Protein AF-A0A8T4JET4-F1 (afdb_monomer)

Foldseek 3Di:
DDWQKFKPLVDDLVLVLVLCVCLVPDPQFPAKDKFKWKQDPVRDTDTDPPDDSVNVSVQDDSPKIWIFTACPPNNFKTWIWIWRDDPPMIMIIIIMGTPDPSNVCVSQVSCCVRVVDGSVVGDRDD

Mean predicted aligned error: 6.51 Å

Structure (mmCIF, N/CA/C/O backbone):
data_AF-A0A8T4JET4-F1
#
_entry.id   AF-A0A8T4JET4-F1
#
loop_
_atom_site.group_PDB
_atom_site.id
_atom_site.type_symbol
_atom_site.label_atom_id
_atom_site.label_alt_id
_atom_site.label_comp_id
_atom_site.label_asym_id
_atom_site.label_entity_id
_atom_site.label_seq_id
_atom_site.pdbx_PDB_ins_code
_atom_site.Cartn_x
_atom_site.Cartn_y
_atom_site.Cartn_z
_atom_site.occupancy
_atom_site.B_iso_or_equiv
_atom_site.auth_seq_id
_atom_site.auth_comp_id
_atom_site.auth_asym_id
_atom_site.auth_atom_id
_atom_site.pdbx_PDB_model_num
ATOM 1 N N . MET A 1 1 ? 4.238 12.807 19.951 1.00 46.88 1 MET A N 1
ATOM 2 C CA . MET A 1 1 ? 3.515 11.897 19.035 1.00 46.88 1 MET A CA 1
ATOM 3 C C . MET A 1 1 ? 4.380 10.674 18.796 1.00 46.88 1 MET A C 1
ATOM 5 O O . MET A 1 1 ? 5.557 10.841 18.494 1.00 46.88 1 MET A O 1
ATOM 9 N N . LYS A 1 2 ? 3.849 9.471 19.050 1.00 47.16 2 LYS A N 1
ATOM 10 C CA . LYS A 1 2 ? 4.593 8.213 18.886 1.00 47.16 2 LYS A CA 1
ATOM 11 C C . LYS A 1 2 ? 4.873 7.989 17.395 1.00 47.16 2 LYS A C 1
ATOM 13 O O . LYS A 1 2 ? 3.986 8.166 16.569 1.00 47.16 2 LYS A O 1
ATOM 18 N N . ARG A 1 3 ? 6.130 7.682 17.069 1.00 52.53 3 ARG A N 1
ATOM 19 C CA . ARG A 1 3 ? 6.596 7.385 15.711 1.00 52.53 3 ARG A CA 1
ATOM 20 C C . ARG A 1 3 ? 6.149 5.967 15.358 1.00 52.53 3 ARG A C 1
ATOM 22 O O . ARG A 1 3 ? 6.860 5.031 15.691 1.00 52.53 3 ARG A O 1
ATOM 29 N N . ASN A 1 4 ? 5.002 5.790 14.714 1.00 61.09 4 ASN A N 1
ATOM 30 C CA . ASN A 1 4 ? 4.521 4.446 14.390 1.00 61.09 4 ASN A CA 1
ATOM 31 C C . ASN A 1 4 ? 4.912 4.111 12.946 1.00 61.09 4 ASN A C 1
ATOM 33 O O . ASN A 1 4 ? 4.195 4.431 11.997 1.00 61.09 4 ASN A O 1
ATOM 37 N N . GLN A 1 5 ? 6.100 3.527 12.781 1.00 65.69 5 GLN A N 1
ATOM 38 C CA . GLN A 1 5 ? 6.450 2.790 11.569 1.00 65.69 5 GLN A CA 1
ATOM 39 C C . GLN A 1 5 ? 6.156 1.315 11.808 1.00 65.69 5 GLN A C 1
ATOM 41 O O . GLN A 1 5 ? 6.679 0.710 12.741 1.00 65.69 5 GLN A O 1
ATOM 46 N N . ILE A 1 6 ? 5.327 0.748 10.946 1.00 69.06 6 ILE A N 1
ATOM 47 C CA . ILE A 1 6 ? 4.869 -0.629 11.012 1.00 69.06 6 ILE A CA 1
ATOM 48 C C . ILE A 1 6 ? 5.465 -1.347 9.812 1.00 69.06 6 ILE A C 1
ATOM 50 O O . ILE A 1 6 ? 5.103 -1.082 8.662 1.00 69.06 6 ILE A O 1
ATOM 54 N N . ARG A 1 7 ? 6.412 -2.246 10.083 1.00 69.62 7 ARG A N 1
ATOM 55 C CA . ARG A 1 7 ? 7.026 -3.098 9.062 1.00 69.62 7 ARG A CA 1
ATOM 56 C C . ARG A 1 7 ? 6.127 -4.316 8.853 1.00 69.62 7 ARG A C 1
ATOM 58 O O . ARG A 1 7 ? 6.059 -5.183 9.713 1.00 69.62 7 ARG A O 1
ATOM 65 N N . LEU A 1 8 ? 5.454 -4.408 7.707 1.00 67.56 8 LEU A N 1
ATOM 66 C CA . LEU A 1 8 ? 4.504 -5.501 7.417 1.00 67.56 8 LEU A CA 1
ATOM 67 C C . LEU A 1 8 ? 5.143 -6.710 6.721 1.00 67.56 8 LEU A C 1
ATOM 69 O O . LEU A 1 8 ? 4.477 -7.711 6.453 1.00 67.56 8 LEU A O 1
ATOM 73 N N . LYS A 1 9 ? 6.454 -6.645 6.468 1.00 62.97 9 LYS A N 1
ATOM 74 C CA . LYS A 1 9 ? 7.234 -7.701 5.805 1.00 62.97 9 LYS A CA 1
ATOM 75 C C . LYS A 1 9 ? 7.224 -9.060 6.525 1.00 62.97 9 LYS A C 1
ATOM 77 O O . LYS A 1 9 ? 7.546 -10.063 5.908 1.00 62.97 9 LYS A O 1
ATOM 82 N N . GLU A 1 10 ? 6.862 -9.108 7.808 1.00 68.25 10 GLU A N 1
ATOM 83 C CA . GLU A 1 10 ? 6.829 -10.354 8.598 1.00 68.25 10 GLU A CA 1
ATOM 84 C C . GLU A 1 10 ? 5.573 -11.204 8.350 1.00 68.25 10 GLU A C 1
ATOM 86 O O . GLU A 1 10 ? 5.475 -12.339 8.814 1.00 68.25 10 GLU A O 1
ATOM 91 N N . LYS A 1 11 ? 4.592 -10.669 7.621 1.00 78.31 11 LYS A N 1
ATOM 92 C CA . LYS A 1 11 ? 3.312 -11.334 7.363 1.00 78.31 11 LYS A CA 1
ATOM 93 C C . LYS A 1 11 ? 3.334 -12.069 6.012 1.00 78.31 11 LYS A C 1
ATOM 95 O O . LYS A 1 11 ? 4.118 -11.705 5.132 1.00 78.31 11 LYS A O 1
ATOM 100 N N . PRO A 1 12 ? 2.472 -13.084 5.798 1.00 86.06 12 PRO A N 1
ATOM 101 C CA . PRO A 1 12 ? 2.402 -13.787 4.518 1.00 86.06 12 PRO A CA 1
ATOM 102 C C . PRO A 1 12 ? 2.167 -12.830 3.341 1.00 86.06 12 PRO A C 1
ATOM 104 O O . PRO A 1 12 ? 1.337 -11.924 3.426 1.00 86.06 12 PRO A O 1
ATOM 107 N N . LEU A 1 13 ? 2.861 -13.060 2.221 1.00 84.44 13 LEU A N 1
ATOM 108 C CA . LEU A 1 13 ? 2.787 -12.227 1.011 1.00 84.44 13 LEU A CA 1
ATOM 109 C C . LEU A 1 13 ? 1.345 -11.972 0.550 1.00 84.44 13 LEU A C 1
ATOM 111 O O . LEU A 1 13 ? 0.990 -10.852 0.196 1.00 84.44 13 LEU A O 1
ATOM 115 N N . GLU A 1 14 ? 0.503 -12.999 0.600 1.00 89.12 14 GLU A N 1
ATOM 116 C CA . GLU A 1 14 ? -0.887 -12.903 0.161 1.00 89.12 14 GLU A CA 1
ATOM 117 C C . GLU A 1 14 ? -1.729 -11.989 1.065 1.00 89.12 14 GLU A C 1
ATOM 119 O O . GLU A 1 14 ? -2.561 -11.226 0.579 1.00 89.12 14 GLU A O 1
ATOM 124 N N . VAL A 1 15 ? -1.476 -11.987 2.379 1.00 89.00 15 VAL A N 1
ATOM 125 C CA . VAL A 1 15 ? -2.129 -11.052 3.314 1.00 89.00 15 VAL A CA 1
ATOM 126 C C . VAL A 1 15 ? -1.733 -9.617 2.972 1.00 89.00 15 VAL A C 1
ATOM 128 O O . VAL A 1 15 ? -2.584 -8.735 2.881 1.00 89.00 15 VAL A O 1
ATOM 131 N N . ASN A 1 16 ? -0.448 -9.404 2.702 1.00 85.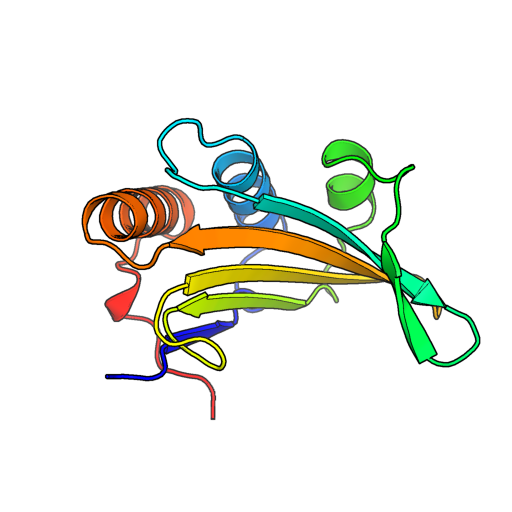25 16 ASN A N 1
ATOM 132 C CA . ASN A 1 16 ? 0.111 -8.108 2.342 1.00 85.25 16 ASN A CA 1
ATOM 133 C C . ASN A 1 16 ? -0.425 -7.569 1.007 1.00 85.25 16 ASN A C 1
ATOM 135 O O . ASN A 1 16 ? -0.801 -6.400 0.928 1.00 85.25 16 ASN A O 1
ATOM 139 N N . ARG A 1 17 ? -0.539 -8.419 -0.020 1.00 88.31 17 ARG A N 1
ATOM 140 C CA . ARG A 1 17 ? -1.166 -8.067 -1.305 1.00 88.31 17 ARG A CA 1
ATOM 141 C C . ARG A 1 17 ? -2.630 -7.676 -1.133 1.00 88.31 17 ARG A C 1
ATOM 143 O O . ARG A 1 17 ? -3.061 -6.656 -1.666 1.00 88.31 17 ARG A O 1
ATOM 150 N N . ASN A 1 18 ? -3.386 -8.461 -0.368 1.00 91.44 18 ASN A N 1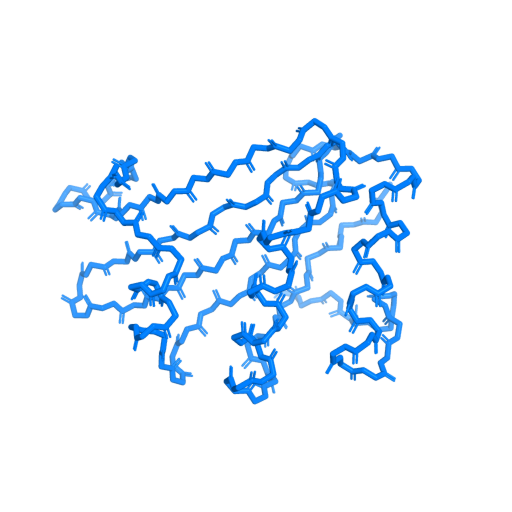
ATOM 151 C CA . ASN A 1 18 ? -4.806 -8.206 -0.141 1.00 91.44 18 ASN A CA 1
ATOM 152 C C . ASN A 1 18 ? -5.044 -6.923 0.662 1.00 91.44 18 ASN A C 1
ATOM 154 O O . ASN A 1 18 ? -5.910 -6.124 0.294 1.00 91.44 18 ASN A O 1
ATOM 158 N N . PHE A 1 19 ? -4.235 -6.682 1.697 1.00 89.38 19 PHE A N 1
ATOM 159 C CA . PHE A 1 19 ? -4.248 -5.419 2.423 1.00 89.38 19 PHE A CA 1
ATOM 160 C C . PHE A 1 19 ? -3.932 -4.244 1.491 1.00 89.38 19 PHE A C 1
ATOM 162 O O . PHE A 1 19 ? -4.702 -3.289 1.443 1.00 89.38 19 PHE A O 1
ATOM 169 N N . LEU A 1 20 ? -2.849 -4.324 0.707 1.00 88.31 20 LEU A N 1
ATOM 170 C CA . LEU A 1 20 ? -2.446 -3.254 -0.207 1.00 88.31 20 LEU A CA 1
ATOM 171 C C . LEU A 1 20 ? -3.531 -2.954 -1.242 1.00 88.31 20 LEU A C 1
ATOM 173 O O . LEU A 1 20 ? -3.873 -1.794 -1.464 1.00 88.31 20 LEU A O 1
ATOM 177 N N . LYS A 1 21 ? -4.125 -3.994 -1.830 1.00 92.06 21 LYS A N 1
ATOM 178 C CA . LYS A 1 21 ? -5.226 -3.850 -2.783 1.00 92.06 21 LYS A CA 1
ATOM 179 C C . LYS A 1 21 ? -6.427 -3.137 -2.166 1.00 92.06 21 LYS A C 1
ATOM 181 O O . LYS A 1 21 ? -7.026 -2.281 -2.816 1.00 92.06 21 LYS A O 1
ATOM 186 N N . ALA A 1 22 ? -6.780 -3.473 -0.927 1.00 91.75 22 ALA A N 1
ATOM 187 C CA . ALA A 1 22 ? -7.886 -2.835 -0.222 1.00 91.75 22 ALA A CA 1
ATOM 188 C C . ALA A 1 22 ? -7.559 -1.395 0.193 1.00 91.75 22 ALA A C 1
ATOM 190 O O . ALA A 1 22 ? -8.404 -0.516 0.046 1.00 91.75 22 ALA A O 1
ATOM 191 N N . PHE A 1 23 ? -6.338 -1.148 0.671 1.00 89.69 23 PHE A N 1
ATOM 192 C CA . PHE A 1 23 ? -5.887 0.173 1.092 1.00 89.69 23 PHE A CA 1
ATOM 193 C C . PHE A 1 23 ? -5.807 1.144 -0.087 1.00 89.69 23 PHE A C 1
ATOM 195 O O . PHE A 1 23 ? -6.386 2.228 -0.040 1.00 89.69 23 PHE A O 1
ATOM 202 N N . TYR A 1 24 ? -5.181 0.718 -1.187 1.00 90.88 24 TYR A N 1
ATOM 203 C CA . TYR A 1 24 ? -5.076 1.516 -2.403 1.00 90.88 24 TYR A CA 1
ATOM 204 C C . TYR A 1 24 ? -6.458 1.863 -2.964 1.00 90.88 24 TYR A C 1
ATOM 206 O O . TYR A 1 24 ? -6.721 3.022 -3.251 1.00 90.88 24 TYR A O 1
ATOM 214 N N . ASN A 1 25 ? -7.393 0.916 -3.042 1.00 92.62 25 ASN A N 1
ATOM 215 C CA . ASN A 1 25 ? -8.727 1.178 -3.599 1.00 92.62 25 ASN A CA 1
ATOM 216 C C . ASN A 1 25 ? -9.735 1.763 -2.590 1.00 92.62 25 ASN A C 1
ATOM 218 O O . ASN A 1 25 ? -10.920 1.871 -2.904 1.00 92.62 25 ASN A O 1
ATOM 222 N N . CYS A 1 26 ?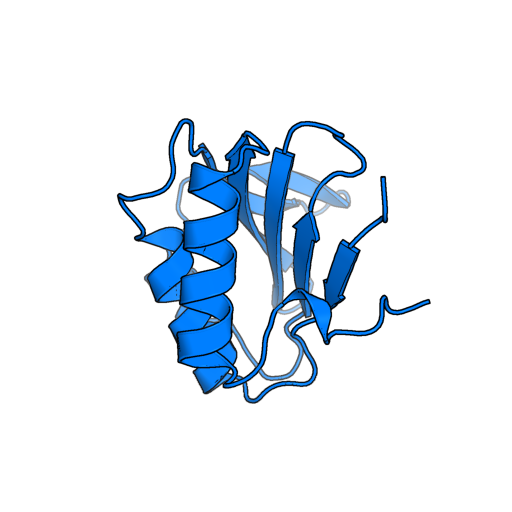 -9.310 2.129 -1.377 1.00 91.56 26 CYS A N 1
ATOM 223 C CA . CYS A 1 26 ? -10.228 2.612 -0.351 1.00 91.56 26 CYS A CA 1
ATOM 224 C C . CYS A 1 26 ? -10.776 4.009 -0.691 1.00 91.56 26 CYS A C 1
ATOM 226 O O . CYS A 1 26 ? -10.025 4.985 -0.759 1.00 91.56 26 CYS A O 1
ATOM 228 N N . SER A 1 27 ? -12.098 4.115 -0.858 1.00 89.25 27 SER A N 1
ATOM 229 C CA . SER A 1 27 ? -12.802 5.388 -1.075 1.00 89.25 27 SER A CA 1
ATOM 230 C C . SER A 1 27 ? -13.075 6.167 0.215 1.00 89.25 27 SER A C 1
ATOM 232 O O . SER A 1 27 ? -13.496 7.314 0.144 1.00 89.25 27 SER A O 1
ATOM 234 N N . GLY A 1 28 ? -12.869 5.550 1.383 1.00 88.94 28 GLY A N 1
ATOM 235 C CA . GLY A 1 28 ? -13.067 6.185 2.690 1.00 88.94 28 GLY A CA 1
ATOM 236 C C . GLY A 1 28 ? -11.907 7.077 3.138 1.00 88.94 28 GLY A C 1
ATOM 237 O O . GLY A 1 28 ? -12.023 7.722 4.171 1.00 88.94 28 GLY A O 1
ATOM 238 N N . LEU A 1 29 ? -10.795 7.102 2.393 1.00 89.25 29 LEU A N 1
ATOM 239 C CA . LEU A 1 29 ? -9.649 7.961 2.690 1.00 89.25 29 LEU A CA 1
ATOM 240 C C . LEU A 1 29 ? -9.847 9.351 2.078 1.00 89.25 29 LEU A C 1
ATOM 242 O O . LEU A 1 29 ? -9.952 9.495 0.858 1.00 89.25 29 LEU A O 1
ATOM 246 N N . GLU A 1 30 ? -9.838 10.376 2.919 1.00 85.62 30 GLU A N 1
ATOM 247 C CA . GLU A 1 30 ? -9.936 11.777 2.515 1.00 85.62 30 GLU A CA 1
ATOM 248 C C . GLU A 1 30 ? -8.563 12.364 2.170 1.00 85.62 30 GLU A C 1
ATOM 250 O O . GLU A 1 30 ? -7.561 12.068 2.830 1.00 85.62 30 GLU A O 1
ATOM 255 N N . GLY A 1 31 ? -8.514 13.234 1.153 1.00 84.19 31 GLY A N 1
ATOM 256 C CA . GLY A 1 31 ? -7.281 13.926 0.752 1.00 84.19 31 GLY A CA 1
ATOM 257 C C . GLY A 1 31 ? -6.182 12.979 0.264 1.00 84.19 31 GLY A C 1
ATOM 258 O O . GLY A 1 31 ? -4.998 13.263 0.428 1.00 84.19 31 GLY A O 1
ATOM 259 N N . VAL A 1 32 ? -6.577 11.825 -0.275 1.00 90.00 32 VAL A N 1
ATOM 260 C CA . VAL A 1 32 ? -5.656 10.748 -0.621 1.00 90.00 32 VAL A CA 1
ATOM 261 C C . VAL A 1 32 ? -4.905 11.027 -1.926 1.00 90.00 32 VAL A C 1
ATOM 263 O O . VAL A 1 32 ? -5.504 11.274 -2.973 1.00 90.00 32 VAL A O 1
ATOM 266 N N . SER A 1 33 ? -3.583 10.926 -1.867 1.00 90.75 33 SER A N 1
ATOM 267 C CA . SER A 1 33 ? -2.683 10.884 -3.013 1.00 90.75 33 SER A CA 1
ATOM 268 C C . SER A 1 33 ? -2.194 9.456 -3.228 1.00 90.75 33 SER A C 1
ATOM 270 O O . SER A 1 33 ? -1.942 8.720 -2.270 1.00 90.75 33 SER A O 1
ATOM 272 N N . ARG A 1 34 ? -2.076 9.055 -4.493 1.00 91.25 34 ARG A N 1
ATOM 273 C CA . ARG A 1 34 ? -1.594 7.734 -4.894 1.00 91.25 34 ARG A CA 1
ATOM 274 C C . ARG A 1 34 ? -0.588 7.892 -6.010 1.00 91.25 34 ARG A C 1
ATOM 276 O O . ARG A 1 34 ? -0.885 8.550 -7.004 1.00 91.25 34 ARG A O 1
ATOM 283 N N . SER A 1 35 ? 0.565 7.263 -5.867 1.00 91.62 35 SER A N 1
ATOM 284 C CA . SER A 1 35 ? 1.591 7.280 -6.902 1.00 91.62 35 SER A CA 1
ATOM 285 C C . SER A 1 35 ? 2.387 5.987 -6.906 1.00 91.62 35 SER A C 1
ATOM 287 O O . SER A 1 35 ? 2.376 5.213 -5.945 1.00 91.62 35 SER A O 1
ATOM 289 N N . PHE A 1 36 ? 3.077 5.772 -8.016 1.00 91.56 36 PHE A N 1
ATOM 290 C CA . PHE A 1 36 ? 4.117 4.772 -8.138 1.00 91.56 36 PHE A CA 1
ATOM 291 C C . PHE A 1 36 ? 5.413 5.493 -8.457 1.00 91.56 36 PHE A C 1
ATOM 293 O O . PHE A 1 36 ? 5.405 6.402 -9.284 1.00 91.56 36 PHE A O 1
ATOM 300 N N . ASP A 1 37 ? 6.504 5.075 -7.832 1.00 90.50 37 ASP A N 1
ATOM 301 C CA . ASP A 1 37 ? 7.839 5.549 -8.180 1.00 90.50 37 ASP A CA 1
ATOM 302 C C . ASP A 1 37 ? 8.721 4.356 -8.539 1.00 90.50 37 ASP A C 1
ATOM 304 O O . ASP A 1 37 ? 8.505 3.240 -8.067 1.00 90.50 37 ASP A O 1
ATOM 308 N N . LYS A 1 38 ? 9.762 4.602 -9.322 1.00 89.62 38 LYS A N 1
ATOM 309 C CA . LYS A 1 38 ? 10.853 3.665 -9.575 1.00 89.62 38 LYS A CA 1
ATOM 310 C C . LYS A 1 38 ? 12.187 4.314 -9.247 1.00 89.62 38 LYS A C 1
ATOM 312 O O . LYS A 1 38 ? 12.320 5.540 -9.286 1.00 89.62 38 LYS A O 1
ATOM 317 N N . LEU A 1 39 ? 13.176 3.497 -8.917 1.00 86.38 39 LEU A N 1
ATOM 318 C CA . LEU A 1 39 ? 14.557 3.947 -8.846 1.00 86.38 39 LEU A CA 1
ATOM 319 C C . LEU A 1 39 ? 15.119 4.049 -10.268 1.00 86.38 39 LEU A C 1
ATOM 321 O O . LEU A 1 39 ? 15.044 3.090 -11.029 1.00 86.38 39 LEU A O 1
ATOM 325 N N . SER A 1 40 ? 15.650 5.208 -10.643 1.00 79.69 40 SER A N 1
ATOM 326 C CA . SER A 1 40 ? 16.398 5.361 -11.887 1.00 79.69 40 SER A CA 1
ATOM 327 C C . SER A 1 40 ? 17.802 4.781 -11.756 1.00 79.69 40 SER A C 1
ATOM 329 O O . SER A 1 40 ? 18.311 4.606 -10.646 1.00 79.69 40 SER A O 1
ATOM 331 N N . ASP A 1 41 ? 18.475 4.576 -12.889 1.00 77.38 41 ASP A N 1
ATOM 332 C CA . ASP A 1 41 ? 19.859 4.076 -12.959 1.00 77.38 41 ASP A CA 1
ATOM 333 C C . ASP A 1 41 ? 20.861 4.928 -12.147 1.00 77.38 41 ASP A C 1
ATOM 335 O O . ASP A 1 41 ? 21.962 4.489 -11.824 1.00 77.38 41 ASP A O 1
ATOM 339 N N . GLN A 1 42 ? 20.485 6.165 -11.802 1.00 79.00 42 GLN A N 1
ATOM 340 C CA . GLN A 1 42 ? 21.271 7.100 -10.990 1.00 79.00 42 GLN A CA 1
ATOM 341 C C . GLN A 1 42 ? 20.929 7.044 -9.489 1.00 79.00 42 GLN A C 1
ATOM 343 O O . GLN A 1 42 ? 21.382 7.896 -8.721 1.00 79.00 42 GLN A O 1
ATOM 348 N N . GLY A 1 43 ? 20.096 6.092 -9.062 1.00 77.00 43 GLY A N 1
ATOM 349 C CA . GLY A 1 43 ? 19.658 5.943 -7.675 1.00 77.00 43 GLY A CA 1
ATOM 350 C C . GLY A 1 43 ? 18.642 6.996 -7.220 1.00 77.00 43 GLY A C 1
ATOM 351 O O . GLY A 1 43 ? 18.498 7.228 -6.018 1.00 77.00 43 GLY A O 1
ATOM 352 N N . ARG A 1 44 ? 17.955 7.677 -8.148 1.00 83.00 44 ARG A N 1
ATOM 353 C CA . ARG A 1 44 ? 16.936 8.691 -7.822 1.00 83.00 44 ARG A CA 1
ATOM 354 C C . ARG A 1 44 ? 15.540 8.104 -7.957 1.00 83.00 44 ARG A C 1
ATOM 356 O O . ARG A 1 44 ? 15.302 7.293 -8.839 1.00 83.00 44 ARG A O 1
ATOM 363 N N . ARG A 1 45 ? 14.611 8.518 -7.093 1.00 84.62 45 ARG A N 1
ATOM 364 C CA . ARG A 1 45 ? 13.196 8.161 -7.250 1.00 84.62 45 ARG A CA 1
ATOM 365 C C . ARG A 1 45 ? 12.546 9.049 -8.299 1.00 84.62 45 ARG A C 1
ATOM 367 O O . ARG A 1 45 ? 12.666 10.270 -8.227 1.00 84.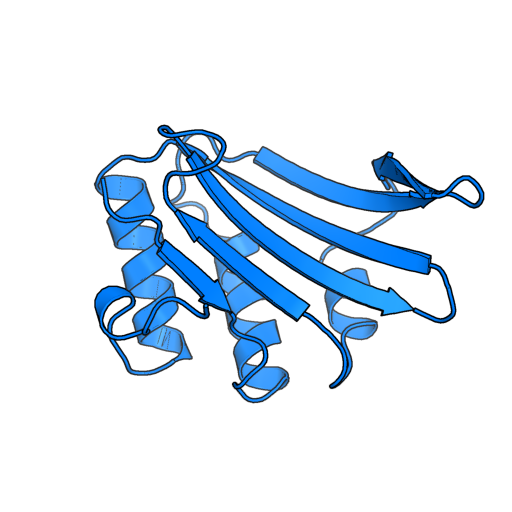62 45 ARG A O 1
ATOM 374 N N . GLU A 1 46 ? 11.851 8.420 -9.232 1.00 89.88 46 GLU A N 1
ATOM 375 C CA . GLU A 1 46 ? 11.109 9.069 -10.306 1.00 89.88 46 GLU A CA 1
ATOM 376 C C . GLU A 1 46 ? 9.726 8.438 -10.404 1.00 89.88 46 GLU A C 1
ATOM 378 O O . GLU A 1 46 ? 9.592 7.221 -10.287 1.00 89.88 46 GLU A O 1
ATOM 383 N N . THR A 1 47 ? 8.697 9.252 -10.622 1.00 89.75 47 THR A N 1
ATOM 384 C CA . THR A 1 47 ? 7.327 8.753 -10.751 1.00 89.75 47 THR A CA 1
ATOM 385 C C . THR A 1 47 ? 7.190 7.860 -11.982 1.00 89.75 47 THR A C 1
ATOM 387 O O . THR A 1 47 ? 7.577 8.237 -13.089 1.00 89.75 47 THR A O 1
ATOM 390 N N . ASP A 1 48 ? 6.615 6.677 -11.788 1.00 89.31 48 ASP A N 1
ATOM 391 C CA . ASP A 1 48 ? 6.340 5.698 -12.832 1.00 89.31 48 ASP A CA 1
ATOM 392 C C . ASP A 1 48 ? 4.868 5.778 -13.259 1.00 89.31 48 ASP A C 1
ATOM 394 O O . ASP A 1 48 ? 3.984 5.174 -12.651 1.00 89.31 48 ASP A O 1
ATOM 398 N N . GLY A 1 49 ? 4.601 6.561 -14.308 1.00 87.69 49 GLY A N 1
ATOM 399 C CA . GLY A 1 49 ? 3.249 6.769 -14.836 1.00 87.69 49 GLY A CA 1
ATOM 400 C C . GLY A 1 49 ? 2.633 5.544 -15.524 1.00 87.69 49 GLY A C 1
ATOM 401 O O . GLY A 1 49 ? 1.414 5.499 -15.678 1.00 87.69 49 GLY A O 1
ATOM 402 N N . ASP A 1 50 ? 3.444 4.551 -15.904 1.00 89.31 50 ASP A N 1
ATOM 403 C CA . ASP A 1 50 ? 2.982 3.334 -16.589 1.00 89.31 50 ASP A CA 1
ATOM 404 C C . ASP A 1 50 ? 2.661 2.191 -15.610 1.00 89.31 50 ASP A C 1
ATOM 406 O O . ASP A 1 50 ? 2.165 1.122 -16.004 1.00 89.31 50 ASP A O 1
ATOM 410 N N . MET A 1 51 ? 2.983 2.382 -14.330 1.00 92.00 51 MET A N 1
ATOM 411 C CA . MET A 1 51 ? 2.738 1.397 -13.291 1.00 92.00 51 MET A CA 1
ATOM 412 C C . MET A 1 51 ? 1.274 1.419 -12.852 1.00 92.00 51 MET A C 1
ATOM 414 O O . MET A 1 51 ? 0.669 2.467 -12.629 1.00 92.00 51 MET A O 1
ATOM 418 N N . THR A 1 52 ? 0.707 0.227 -12.689 1.00 92.44 52 THR A N 1
ATOM 419 C CA . THR A 1 52 ? -0.638 0.034 -12.147 1.00 92.44 52 THR A CA 1
ATOM 420 C C . THR A 1 52 ? -0.570 -0.820 -10.893 1.00 92.44 52 THR A C 1
ATOM 422 O O . THR A 1 52 ? 0.400 -1.547 -10.670 1.00 92.44 52 THR A O 1
ATOM 425 N N . LEU A 1 53 ? -1.630 -0.777 -10.083 1.00 92.06 53 LEU A N 1
ATOM 426 C CA . LEU A 1 53 ? -1.729 -1.620 -8.896 1.00 92.06 53 LEU A CA 1
ATOM 427 C C . LEU A 1 53 ? -1.603 -3.108 -9.250 1.00 92.06 53 LEU A C 1
ATOM 429 O O . LEU A 1 53 ? -0.864 -3.817 -8.579 1.00 92.06 53 LEU A O 1
ATOM 433 N N . ASP A 1 54 ? -2.277 -3.575 -10.302 1.00 92.75 54 ASP A N 1
ATOM 434 C CA . ASP A 1 54 ? -2.236 -4.991 -10.686 1.00 92.75 54 ASP A CA 1
ATOM 435 C C . ASP A 1 54 ? -0.817 -5.424 -11.082 1.00 92.75 54 ASP A C 1
ATOM 437 O O . ASP A 1 54 ? -0.312 -6.412 -10.549 1.00 92.75 54 ASP A O 1
ATOM 441 N N . ARG A 1 55 ? -0.121 -4.625 -11.907 1.00 91.50 55 ARG A N 1
ATOM 442 C CA . ARG A 1 55 ? 1.287 -4.877 -12.267 1.00 91.50 55 ARG A CA 1
ATOM 443 C C . ARG A 1 55 ? 2.189 -4.874 -11.036 1.00 91.50 55 ARG A C 1
ATOM 445 O O . ARG A 1 55 ? 3.061 -5.730 -10.917 1.00 91.50 55 ARG A O 1
ATOM 452 N N . PHE A 1 56 ? 1.968 -3.941 -10.110 1.00 89.81 56 PHE A N 1
ATOM 453 C CA . PHE A 1 56 ? 2.722 -3.874 -8.862 1.00 89.81 56 PHE A CA 1
ATOM 454 C C . PHE A 1 56 ? 2.512 -5.135 -8.007 1.00 89.81 56 PHE A C 1
ATOM 456 O O . PHE A 1 56 ? 3.472 -5.708 -7.501 1.00 89.81 56 PHE A O 1
ATOM 463 N N . LEU A 1 57 ? 1.270 -5.608 -7.865 1.00 89.25 57 LEU A N 1
ATOM 464 C CA . LEU A 1 57 ? 0.947 -6.807 -7.082 1.00 89.25 57 LEU A CA 1
ATOM 465 C C . LEU A 1 57 ? 1.549 -8.087 -7.690 1.00 89.25 57 LEU A C 1
ATOM 467 O O . LEU A 1 57 ? 1.974 -8.968 -6.936 1.00 89.25 57 LEU A O 1
ATOM 471 N N . GLU A 1 58 ? 1.613 -8.182 -9.023 1.00 88.88 58 GLU A N 1
ATOM 472 C CA . GLU A 1 58 ? 2.232 -9.301 -9.751 1.00 88.88 58 GLU A CA 1
ATOM 473 C C . GLU A 1 58 ? 3.735 -9.420 -9.476 1.00 88.88 58 GLU A C 1
ATOM 475 O O . GLU A 1 58 ? 4.242 -10.530 -9.299 1.00 88.88 58 GLU A O 1
ATOM 480 N N . ILE A 1 59 ? 4.442 -8.289 -9.391 1.00 86.69 59 ILE A N 1
ATOM 481 C CA . ILE A 1 59 ? 5.891 -8.260 -9.143 1.00 86.69 59 ILE A CA 1
ATOM 482 C C . ILE A 1 59 ? 6.265 -8.353 -7.660 1.00 86.69 59 ILE A C 1
ATOM 484 O O . ILE A 1 59 ? 7.451 -8.418 -7.342 1.00 86.69 59 ILE A O 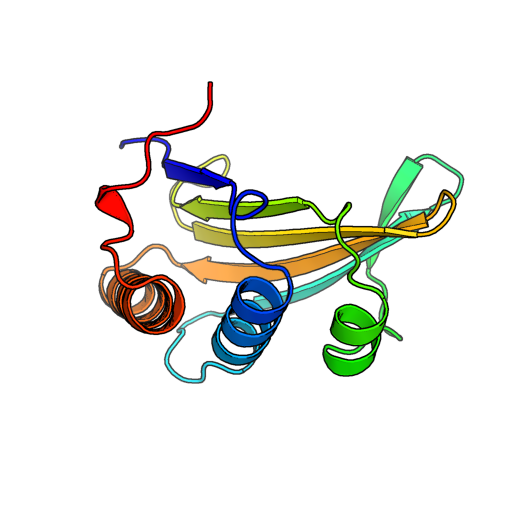1
ATOM 488 N N . MET A 1 60 ? 5.302 -8.324 -6.732 1.00 85.00 60 MET A N 1
ATOM 489 C CA . MET A 1 60 ? 5.598 -8.530 -5.312 1.00 85.00 60 MET A CA 1
ATOM 490 C C . MET A 1 60 ? 6.010 -9.984 -5.072 1.00 85.00 60 MET A C 1
ATOM 492 O O . MET A 1 60 ? 5.237 -10.898 -5.356 1.00 85.00 60 MET A O 1
ATOM 496 N N . ASP A 1 61 ? 7.176 -10.207 -4.476 1.00 81.19 61 ASP A N 1
ATOM 497 C CA . ASP A 1 61 ? 7.652 -11.522 -4.041 1.00 81.19 61 ASP A CA 1
ATOM 498 C C . ASP A 1 61 ? 7.983 -11.519 -2.542 1.00 81.19 61 ASP A C 1
ATOM 500 O O . ASP A 1 61 ? 7.822 -10.514 -1.872 1.00 81.19 61 ASP A O 1
ATOM 504 N N . HIS A 1 62 ? 8.478 -12.620 -1.981 1.00 75.56 62 HIS A N 1
ATOM 505 C CA . HIS A 1 62 ? 8.821 -12.718 -0.554 1.00 75.56 62 HIS A CA 1
ATOM 506 C C . HIS A 1 62 ? 9.914 -11.741 -0.063 1.00 75.56 62 HIS A C 1
ATOM 508 O O . HIS A 1 62 ? 10.151 -11.673 1.142 1.00 75.56 62 HIS A O 1
ATOM 514 N N . LYS A 1 63 ? 10.597 -11.015 -0.956 1.00 73.06 63 LYS A N 1
ATOM 515 C CA . LYS A 1 63 ? 11.634 -10.030 -0.617 1.00 73.06 63 LYS A CA 1
ATOM 516 C C . LYS A 1 63 ? 11.090 -8.607 -0.517 1.00 73.06 63 LYS A C 1
ATOM 518 O O . LYS A 1 63 ? 11.853 -7.702 -0.178 1.00 73.06 63 LYS A O 1
ATOM 523 N N . PHE A 1 64 ? 9.806 -8.396 -0.804 1.00 75.56 64 PHE A N 1
ATOM 524 C CA . PHE A 1 64 ? 9.195 -7.076 -0.713 1.00 75.56 64 PHE A CA 1
ATOM 525 C C . PHE A 1 64 ? 9.304 -6.513 0.724 1.00 75.56 64 PHE A C 1
ATOM 527 O O . PHE A 1 64 ? 9.243 -7.236 1.724 1.00 75.56 64 PHE A O 1
ATOM 534 N N . LEU A 1 65 ? 9.406 -5.189 0.834 1.00 71.38 65 LEU A N 1
ATOM 535 C CA . LEU A 1 65 ? 9.363 -4.465 2.103 1.00 71.38 65 LEU A CA 1
ATOM 536 C C . LEU A 1 65 ? 8.142 -3.541 2.119 1.00 71.38 65 LEU A C 1
ATOM 538 O O . LEU A 1 65 ? 8.081 -2.587 1.352 1.00 71.38 65 LEU A O 1
ATOM 542 N N . ILE A 1 66 ? 7.177 -3.791 3.006 1.00 73.25 66 ILE A N 1
ATOM 543 C CA . ILE A 1 66 ? 6.070 -2.858 3.269 1.00 73.25 66 ILE A CA 1
ATOM 544 C C . ILE A 1 66 ? 6.347 -2.126 4.569 1.00 73.25 66 ILE A C 1
ATOM 546 O O . ILE A 1 66 ? 6.577 -2.749 5.610 1.00 73.25 66 ILE A O 1
ATOM 550 N N . ASN A 1 67 ? 6.213 -0.808 4.502 1.00 77.06 67 ASN A N 1
ATOM 551 C CA . ASN A 1 67 ? 6.196 0.090 5.635 1.00 77.06 67 ASN A CA 1
ATOM 552 C C . ASN A 1 67 ? 4.897 0.897 5.605 1.00 77.06 67 ASN A C 1
ATOM 554 O O . ASN A 1 67 ? 4.669 1.699 4.699 1.00 77.06 67 ASN A O 1
ATOM 558 N N . LEU A 1 68 ? 4.062 0.718 6.622 1.00 76.31 68 LEU A N 1
ATOM 559 C CA . LEU A 1 68 ? 3.009 1.674 6.937 1.00 76.31 68 LEU A CA 1
ATOM 560 C C . LEU A 1 68 ? 3.576 2.672 7.949 1.00 76.31 68 LEU A C 1
ATOM 562 O O . LEU A 1 68 ? 4.055 2.289 9.011 1.00 76.31 68 LEU A O 1
ATOM 566 N N . GLN A 1 69 ? 3.563 3.950 7.607 1.00 75.50 69 GLN A N 1
ATOM 567 C CA . GLN A 1 69 ? 4.118 5.034 8.399 1.00 75.50 69 GLN A CA 1
ATOM 568 C C . GLN A 1 69 ? 3.015 6.019 8.782 1.00 75.50 69 GLN A C 1
ATOM 570 O O . GLN A 1 69 ? 2.317 6.557 7.928 1.00 75.50 69 GLN A O 1
ATOM 575 N N . ILE A 1 70 ? 2.878 6.283 10.079 1.00 71.25 70 ILE A N 1
ATOM 576 C CA . ILE A 1 70 ? 1.890 7.217 10.624 1.00 71.25 70 ILE A CA 1
ATOM 577 C C . ILE A 1 70 ? 2.644 8.335 11.361 1.00 71.25 70 ILE A C 1
ATOM 579 O O . ILE A 1 70 ? 3.330 8.074 12.352 1.00 71.25 70 ILE A O 1
ATOM 583 N N . GLY A 1 71 ? 2.541 9.582 10.883 1.00 59.44 71 GLY A N 1
ATOM 584 C CA . GLY A 1 71 ? 2.951 10.779 11.637 1.00 59.44 71 GLY A CA 1
ATOM 585 C C . GLY A 1 71 ? 4.453 11.118 11.706 1.00 59.44 71 GLY A C 1
ATOM 586 O O . GLY A 1 71 ? 4.900 11.750 12.667 1.00 59.44 71 GLY A O 1
ATOM 587 N N . SER A 1 72 ? 5.261 10.721 10.722 1.00 51.03 72 SER A N 1
ATOM 588 C CA . SER A 1 72 ? 6.661 11.157 10.523 1.00 51.03 72 SER A CA 1
ATOM 589 C C . SER A 1 72 ? 7.098 10.756 9.100 1.00 51.03 72 SER A C 1
ATOM 591 O O . SER A 1 72 ? 6.465 9.853 8.572 1.00 51.03 72 SER A O 1
ATOM 593 N N . PRO A 1 73 ? 8.118 11.339 8.429 1.00 54.38 73 PRO A N 1
ATOM 594 C CA . PRO A 1 73 ? 8.755 12.623 8.727 1.00 54.38 73 PRO A CA 1
ATOM 595 C C . PRO A 1 73 ? 7.786 13.808 8.594 1.00 54.38 73 PRO A C 1
ATOM 597 O O . PRO A 1 73 ? 8.093 14.879 9.098 1.00 54.38 73 PRO A O 1
ATOM 600 N N . SER A 1 74 ? 6.611 13.606 7.987 1.00 59.06 74 SER A N 1
ATOM 601 C CA . SER A 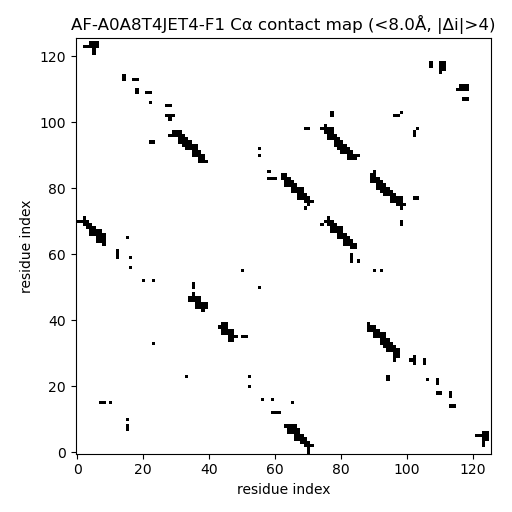1 74 ? 5.497 14.556 8.008 1.00 59.06 74 SER A CA 1
ATOM 602 C C . SER A 1 74 ? 4.556 14.207 9.162 1.00 59.06 74 SER A C 1
ATOM 604 O O . SER A 1 74 ? 4.043 13.089 9.224 1.00 59.06 74 SER A O 1
ATOM 606 N N . HIS A 1 75 ? 4.373 15.128 10.111 1.00 61.72 75 HIS A N 1
ATOM 607 C CA . HIS A 1 75 ? 3.520 14.907 11.284 1.00 61.72 75 HIS A CA 1
ATOM 608 C C . HIS A 1 75 ? 2.034 14.792 10.935 1.00 61.72 75 HIS A C 1
ATOM 610 O O . HIS A 1 75 ? 1.289 14.173 11.689 1.00 61.72 75 HIS A O 1
ATOM 616 N N . ASP A 1 76 ? 1.642 15.283 9.760 1.00 71.38 76 ASP A N 1
ATOM 617 C CA . ASP A 1 76 ? 0.241 15.445 9.375 1.00 71.38 76 ASP A CA 1
ATOM 618 C C . ASP A 1 76 ? -0.204 14.428 8.320 1.00 71.38 76 ASP A C 1
ATOM 620 O O . ASP A 1 76 ? -1.212 14.636 7.646 1.00 71.38 76 ASP A O 1
ATOM 624 N N . GLN A 1 77 ? 0.548 13.335 8.137 1.00 74.69 77 GLN A N 1
ATOM 625 C CA . GLN A 1 77 ? 0.259 12.339 7.106 1.00 74.69 77 GLN A CA 1
ATOM 626 C C . GLN A 1 77 ? 0.309 10.893 7.607 1.00 74.69 77 GLN A C 1
ATOM 628 O O . GLN A 1 77 ? 1.155 10.501 8.418 1.00 74.69 77 GLN A O 1
ATOM 633 N N . ILE A 1 78 ? -0.588 10.088 7.045 1.00 74.38 78 ILE A N 1
ATOM 634 C CA . ILE A 1 78 ? -0.487 8.634 6.976 1.00 74.38 78 ILE A CA 1
ATOM 635 C C . ILE A 1 78 ? 0.102 8.314 5.605 1.00 74.38 78 ILE A C 1
ATOM 637 O O . ILE A 1 78 ? -0.442 8.730 4.585 1.00 74.38 78 ILE A O 1
ATOM 641 N N . ARG A 1 79 ? 1.216 7.587 5.579 1.00 76.69 79 ARG A N 1
ATOM 642 C CA . ARG A 1 79 ? 1.911 7.157 4.367 1.00 76.69 79 ARG A CA 1
ATOM 643 C C . ARG A 1 79 ? 2.061 5.650 4.392 1.00 76.69 79 ARG A C 1
ATOM 645 O O . ARG A 1 79 ? 2.709 5.101 5.275 1.00 76.69 79 ARG A O 1
ATOM 652 N N . TYR A 1 80 ? 1.551 4.980 3.377 1.00 74.25 80 TYR A N 1
ATOM 653 C CA . TYR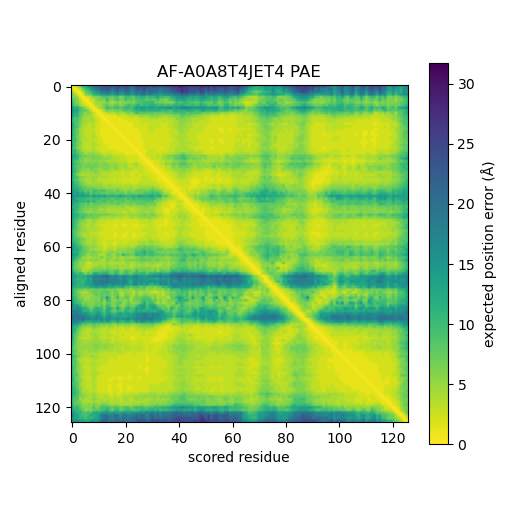 A 1 80 ? 1.898 3.596 3.107 1.00 74.25 80 TYR A CA 1
ATOM 654 C C . TYR A 1 80 ? 2.889 3.536 1.957 1.00 74.25 80 TYR A C 1
ATOM 656 O O . TYR A 1 80 ? 2.651 4.136 0.912 1.00 74.25 80 TYR A O 1
ATOM 664 N N . CYS A 1 81 ? 3.986 2.817 2.163 1.00 76.00 81 CYS A N 1
ATOM 665 C CA . CYS A 1 81 ? 5.014 2.581 1.166 1.00 76.00 81 CYS A CA 1
ATOM 666 C C . CYS A 1 81 ? 5.284 1.078 1.084 1.00 76.00 81 CYS A C 1
ATOM 668 O O . CYS A 1 81 ? 5.735 0.483 2.065 1.00 76.00 81 CYS A O 1
ATOM 670 N N . ALA A 1 82 ? 5.036 0.465 -0.071 1.00 73.00 82 ALA A N 1
ATOM 671 C CA . ALA A 1 82 ? 5.587 -0.855 -0.370 1.00 73.00 82 ALA A CA 1
ATOM 672 C C . ALA A 1 82 ? 6.701 -0.714 -1.402 1.00 73.00 82 ALA A C 1
ATOM 674 O O . ALA A 1 82 ? 6.527 0.002 -2.382 1.00 73.00 82 ALA A O 1
ATOM 675 N N . CYS A 1 83 ? 7.816 -1.401 -1.177 1.00 72.75 83 CYS A N 1
ATOM 676 C CA . CYS A 1 83 ? 8.930 -1.526 -2.105 1.00 72.75 83 CYS A CA 1
ATOM 677 C C . CYS A 1 83 ? 9.031 -2.984 -2.569 1.00 72.75 83 CYS A C 1
ATOM 679 O O . CYS A 1 83 ? 9.117 -3.889 -1.731 1.00 72.75 83 CYS A O 1
ATOM 681 N N . SER A 1 84 ? 9.019 -3.205 -3.883 1.00 65.88 84 SER A N 1
ATOM 682 C CA . SER A 1 84 ? 9.423 -4.475 -4.488 1.00 65.88 84 SER A CA 1
ATOM 683 C C . SER A 1 84 ? 10.799 -4.312 -5.129 1.00 65.88 84 SER A C 1
ATOM 685 O O . SER A 1 84 ? 11.005 -3.383 -5.910 1.00 65.88 84 SER A O 1
ATOM 687 N N . ILE A 1 85 ? 11.728 -5.213 -4.797 1.00 65.06 85 ILE A N 1
ATOM 688 C CA . ILE A 1 85 ? 13.092 -5.217 -5.337 1.00 65.06 85 ILE A CA 1
ATOM 689 C C . ILE A 1 85 ? 13.087 -6.090 -6.590 1.00 65.06 85 ILE A C 1
ATOM 691 O O . ILE A 1 85 ? 13.145 -7.320 -6.502 1.00 65.06 85 ILE A O 1
ATOM 695 N N . LEU A 1 86 ? 13.023 -5.473 -7.768 1.00 62.31 86 LEU A N 1
ATOM 696 C CA . LEU A 1 86 ? 13.017 -6.197 -9.034 1.00 62.31 86 LEU A CA 1
ATOM 697 C C . LEU A 1 86 ? 14.368 -6.060 -9.735 1.00 62.31 86 LEU A C 1
ATOM 699 O O . LEU A 1 86 ? 14.554 -5.116 -10.487 1.00 62.31 86 LEU A O 1
ATOM 703 N N . LYS A 1 87 ? 15.289 -7.019 -9.541 1.00 57.25 87 LYS A N 1
ATOM 704 C CA . LYS A 1 87 ? 16.559 -7.128 -10.306 1.00 57.25 87 LYS A CA 1
ATOM 705 C C . LYS A 1 87 ? 17.203 -5.755 -10.593 1.00 57.25 87 LYS A C 1
ATOM 707 O O . LYS A 1 87 ? 17.320 -5.366 -11.751 1.00 57.25 87 LYS A O 1
ATOM 712 N N . ASP A 1 88 ? 17.538 -5.031 -9.526 1.00 60.59 88 ASP A N 1
ATOM 713 C CA . ASP A 1 88 ? 18.181 -3.705 -9.545 1.00 60.59 88 ASP A CA 1
ATOM 714 C C . ASP A 1 88 ? 17.268 -2.498 -9.852 1.00 60.59 88 ASP A C 1
ATOM 716 O O . ASP A 1 88 ? 17.735 -1.363 -9.831 1.00 60.59 88 ASP A O 1
ATOM 720 N N . ASN A 1 89 ? 15.961 -2.713 -10.037 1.00 68.44 89 ASN A N 1
ATOM 721 C CA . ASN A 1 89 ? 14.944 -1.665 -10.133 1.00 68.44 89 ASN A CA 1
ATOM 722 C C . ASN A 1 89 ? 13.952 -1.768 -8.971 1.00 68.44 89 ASN A C 1
ATOM 724 O O . ASN A 1 89 ? 13.030 -2.588 -8.985 1.00 68.44 89 ASN A O 1
ATOM 728 N N . ASP A 1 90 ? 14.130 -0.918 -7.963 1.00 83.19 90 ASP A N 1
ATOM 729 C CA . ASP A 1 90 ? 13.163 -0.803 -6.876 1.00 83.19 90 ASP A CA 1
ATOM 730 C C . ASP A 1 90 ? 11.922 -0.060 -7.375 1.00 83.19 90 ASP A C 1
ATOM 732 O O . ASP A 1 90 ? 12.021 1.058 -7.888 1.00 83.19 90 ASP A O 1
ATOM 736 N N . ILE A 1 91 ? 10.753 -0.675 -7.207 1.00 86.06 91 ILE A N 1
ATOM 737 C CA . ILE A 1 91 ? 9.460 -0.063 -7.521 1.00 86.06 91 ILE A CA 1
ATOM 738 C C . ILE A 1 91 ? 8.716 0.164 -6.213 1.00 86.06 91 ILE A C 1
ATOM 740 O O . ILE A 1 91 ? 8.616 -0.725 -5.364 1.00 86.06 91 ILE A O 1
ATOM 744 N N . PHE A 1 92 ? 8.165 1.362 -6.072 1.00 87.88 92 PHE A N 1
ATOM 745 C CA . PHE A 1 92 ? 7.475 1.840 -4.891 1.00 87.88 92 PHE A CA 1
ATOM 746 C C . PHE A 1 92 ? 6.016 2.143 -5.214 1.00 87.88 92 PHE A C 1
ATOM 748 O O . PHE A 1 92 ? 5.707 2.697 -6.265 1.00 87.88 92 PHE A O 1
ATOM 755 N N . ILE A 1 93 ? 5.125 1.838 -4.277 1.00 89.00 93 ILE A N 1
ATOM 756 C CA . ILE A 1 93 ? 3.738 2.310 -4.278 1.00 89.00 93 ILE A CA 1
ATOM 757 C C . ILE A 1 93 ? 3.520 3.199 -3.063 1.00 89.00 93 ILE A C 1
ATOM 759 O O . ILE A 1 93 ? 3.850 2.805 -1.941 1.00 89.00 93 ILE A O 1
ATOM 763 N N . PHE A 1 94 ? 2.939 4.373 -3.286 1.00 88.38 94 PHE A N 1
ATOM 764 C CA . PHE A 1 94 ? 2.584 5.320 -2.241 1.00 88.38 94 PHE A CA 1
ATOM 765 C C . PHE A 1 94 ? 1.078 5.503 -2.175 1.00 88.38 94 PHE A C 1
ATOM 767 O O . PHE A 1 94 ? 0.407 5.714 -3.185 1.00 88.38 94 PHE A O 1
ATOM 774 N N . VAL A 1 95 ? 0.562 5.456 -0.952 1.00 88.75 95 VAL A N 1
ATOM 775 C CA . VAL A 1 95 ? -0.773 5.943 -0.616 1.00 88.75 95 VAL A CA 1
ATOM 776 C C . VAL A 1 95 ? -0.601 6.881 0.569 1.00 88.75 95 VAL A C 1
ATOM 778 O O . VAL A 1 95 ? -0.165 6.456 1.641 1.00 88.75 95 VAL A O 1
ATOM 781 N N . GLU A 1 96 ? -0.887 8.159 0.355 1.00 88.94 96 GLU A N 1
ATOM 782 C CA . GLU A 1 96 ? -0.708 9.220 1.343 1.00 88.94 96 GLU A CA 1
ATOM 783 C C . GLU A 1 96 ? -2.037 9.908 1.620 1.00 88.94 96 GLU A C 1
ATOM 785 O O . GLU A 1 96 ? -2.753 10.243 0.685 1.00 88.94 96 GLU A O 1
ATOM 790 N N . CYS A 1 97 ? -2.370 10.161 2.879 1.00 88.56 97 CYS A N 1
ATOM 791 C CA . CYS A 1 97 ? -3.533 10.963 3.255 1.00 88.56 97 CYS A CA 1
ATOM 792 C C . CYS A 1 97 ? -3.257 11.750 4.539 1.00 88.56 97 CYS A C 1
ATOM 794 O O . CYS A 1 97 ? -2.278 11.490 5.241 1.00 88.56 97 CYS A O 1
ATOM 796 N N . SER A 1 98 ? -4.105 12.730 4.850 1.00 86.69 98 SER A N 1
ATOM 797 C CA . SER A 1 98 ? -3.962 13.520 6.076 1.00 86.69 98 SER A CA 1
ATOM 798 C C . SER A 1 98 ? -4.125 12.656 7.327 1.00 86.69 98 SER A C 1
ATOM 800 O O . SER A 1 98 ? -5.017 11.808 7.393 1.00 86.69 98 SER A O 1
ATOM 802 N N . LEU A 1 99 ? -3.303 12.903 8.347 1.00 84.75 99 LEU A N 1
ATOM 803 C CA . LEU A 1 99 ? -3.454 12.291 9.662 1.00 84.75 99 LEU A CA 1
ATOM 804 C C . LEU A 1 99 ? -4.598 12.973 10.417 1.00 84.75 99 LEU A C 1
ATOM 806 O O . LEU A 1 99 ? -4.411 13.972 11.107 1.00 84.75 99 LEU A O 1
ATOM 810 N N . ASN A 1 100 ? -5.793 12.412 10.279 1.00 85.69 100 ASN A N 1
ATOM 811 C CA . ASN A 1 100 ? -6.974 12.766 11.057 1.00 85.69 100 ASN A CA 1
ATOM 812 C C . ASN A 1 100 ? -7.645 11.485 11.581 1.00 85.69 100 ASN A C 1
ATOM 814 O O . ASN A 1 100 ? -7.297 10.380 11.159 1.00 85.69 100 ASN A O 1
ATOM 818 N N . GLN A 1 101 ? -8.593 11.629 12.512 1.00 85.62 101 GLN A N 1
ATOM 819 C CA . GLN A 1 101 ? -9.239 10.472 13.135 1.00 85.62 101 GLN A CA 1
ATOM 820 C C . GLN A 1 101 ? -9.977 9.597 12.109 1.00 85.62 101 GLN A C 1
ATOM 822 O O . GLN A 1 101 ? -9.854 8.381 12.166 1.00 85.62 101 GLN A O 1
ATOM 827 N N . ALA A 1 102 ? -10.665 10.196 11.132 1.00 89.69 102 ALA A N 1
ATOM 828 C CA . ALA A 1 102 ? -11.412 9.456 10.115 1.00 89.69 102 ALA A CA 1
ATOM 829 C C . ALA A 1 102 ? -10.497 8.557 9.261 1.00 89.69 102 ALA A C 1
ATOM 831 O O . ALA A 1 102 ? -10.736 7.358 9.133 1.00 89.69 102 ALA A O 1
ATOM 832 N N . ASN A 1 103 ? -9.404 9.111 8.733 1.00 89.00 103 ASN A N 1
ATOM 833 C CA . ASN A 1 103 ? -8.413 8.362 7.963 1.00 89.00 103 ASN A CA 1
ATOM 834 C C . ASN A 1 103 ? -7.708 7.307 8.822 1.00 89.00 103 ASN A C 1
ATOM 836 O O . ASN A 1 103 ? -7.453 6.203 8.343 1.00 89.00 103 ASN A O 1
ATOM 840 N N . TYR A 1 104 ? -7.416 7.625 10.087 1.00 86.06 104 TYR A N 1
ATOM 841 C CA . TYR A 1 104 ? -6.844 6.664 11.025 1.00 86.06 104 TYR A CA 1
ATOM 842 C C . TYR A 1 104 ? -7.782 5.476 11.250 1.00 86.06 104 TYR A C 1
ATOM 844 O O . TYR A 1 104 ? -7.355 4.338 11.090 1.00 86.06 104 TYR A O 1
ATOM 852 N N . ASP A 1 105 ? -9.062 5.718 11.531 1.00 88.75 105 ASP A N 1
ATOM 853 C CA . ASP A 1 105 ? -10.057 4.667 11.763 1.00 88.75 105 ASP A CA 1
ATOM 854 C C . ASP A 1 105 ? -10.219 3.756 10.540 1.00 88.75 105 ASP A C 1
ATOM 856 O O . ASP A 1 105 ? -10.315 2.534 10.676 1.00 88.75 105 ASP A O 1
ATOM 860 N N . VAL A 1 106 ? -10.179 4.328 9.331 1.00 91.50 106 VAL A N 1
ATOM 861 C CA . VAL A 1 106 ? -10.195 3.563 8.077 1.00 91.50 106 VAL A CA 1
ATOM 862 C C . VAL A 1 106 ? -8.962 2.664 7.961 1.00 91.50 106 VAL A C 1
ATOM 864 O O . VAL A 1 106 ? -9.096 1.470 7.677 1.00 91.50 106 VAL A O 1
ATOM 867 N N . VAL A 1 107 ? -7.763 3.208 8.192 1.00 88.12 107 VAL A N 1
ATOM 868 C CA . VAL A 1 107 ? -6.498 2.455 8.118 1.00 88.12 107 VAL A CA 1
ATOM 869 C C . VAL A 1 107 ? -6.473 1.342 9.164 1.00 88.12 107 VAL A C 1
ATOM 871 O O . VAL A 1 107 ? -6.197 0.193 8.822 1.00 88.12 107 VAL A O 1
ATOM 874 N N . SER A 1 108 ? -6.808 1.658 10.413 1.00 87.06 108 SER A N 1
ATOM 875 C CA . SER A 1 108 ? -6.857 0.717 11.534 1.00 87.06 108 SER A CA 1
ATOM 876 C C . SER A 1 108 ? -7.893 -0.383 11.306 1.00 87.06 108 SER A C 1
ATOM 878 O O . SER A 1 108 ? -7.613 -1.559 11.535 1.00 87.06 108 SER A O 1
ATOM 880 N N . GLY A 1 109 ? -9.068 -0.037 10.773 1.00 91.00 109 GLY A N 1
ATOM 881 C CA . GLY A 1 109 ? -10.109 -1.002 10.424 1.00 91.00 109 GLY A CA 1
ATOM 882 C C . GLY A 1 109 ? -9.679 -1.959 9.311 1.00 91.00 109 GLY A C 1
ATOM 883 O O . GLY A 1 109 ? -9.880 -3.172 9.419 1.00 91.00 109 GLY A O 1
ATOM 884 N N . LEU A 1 110 ? -9.036 -1.442 8.258 1.00 91.50 110 LEU A N 1
ATOM 885 C CA . LEU A 1 110 ? -8.441 -2.277 7.212 1.00 91.50 110 LEU A CA 1
ATOM 886 C C . LEU A 1 110 ? -7.337 -3.166 7.784 1.00 91.50 110 LEU A C 1
ATOM 888 O O . LEU A 1 110 ? -7.305 -4.360 7.494 1.00 91.50 110 L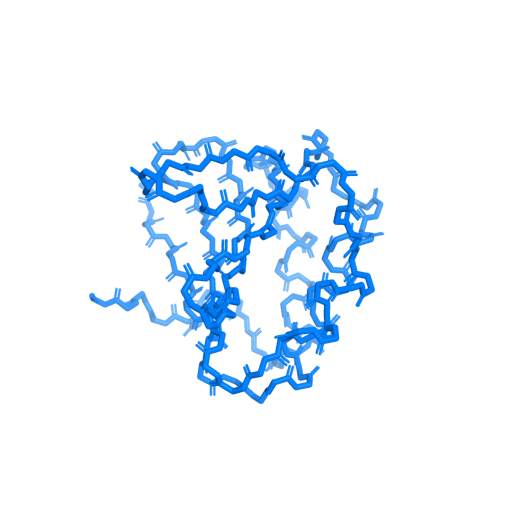EU A O 1
ATOM 892 N N . TYR A 1 111 ? -6.468 -2.616 8.627 1.00 88.31 111 TYR A N 1
ATOM 893 C CA . TYR A 1 111 ? -5.383 -3.362 9.247 1.00 88.31 111 TYR A CA 1
ATOM 894 C C . TYR A 1 111 ? -5.920 -4.555 10.042 1.00 88.31 111 TYR A C 1
ATOM 896 O O . TYR A 1 111 ? -5.600 -5.704 9.735 1.00 88.31 111 TYR A O 1
ATOM 904 N N . ARG A 1 112 ? -6.846 -4.302 10.968 1.00 90.25 112 ARG A N 1
ATOM 905 C CA . ARG A 1 112 ? -7.476 -5.344 11.780 1.00 90.25 112 ARG A CA 1
ATOM 906 C C . ARG A 1 112 ? -8.184 -6.399 10.940 1.00 90.25 112 ARG A C 1
ATOM 908 O O . ARG A 1 112 ? -8.096 -7.585 11.246 1.00 90.25 112 ARG A O 1
ATOM 915 N N . LYS A 1 113 ? -8.853 -5.995 9.856 1.00 93.38 113 LYS A N 1
ATOM 916 C CA . LYS A 1 113 ? -9.528 -6.920 8.935 1.00 93.38 113 LYS A CA 1
ATOM 917 C C . LYS A 1 113 ? -8.564 -7.926 8.296 1.00 93.38 113 LYS A C 1
ATOM 919 O O . LYS A 1 113 ? -8.943 -9.082 8.132 1.00 93.38 113 LYS A O 1
ATOM 924 N N . PHE A 1 114 ? -7.366 -7.496 7.901 1.00 91.06 114 PHE A N 1
ATOM 925 C CA . PHE A 1 114 ? -6.419 -8.354 7.175 1.00 91.06 114 PHE A CA 1
ATOM 926 C 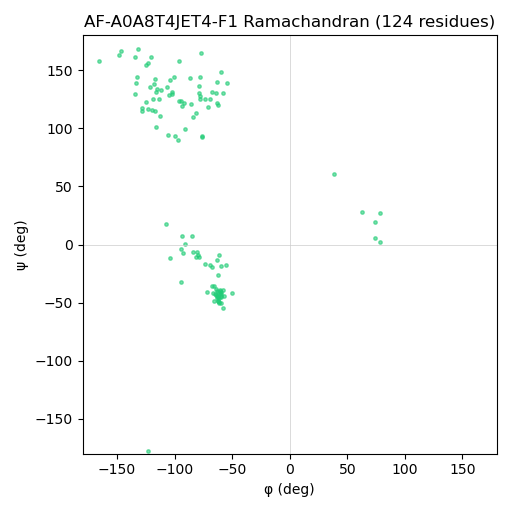C . PHE A 1 114 ? -5.404 -9.053 8.082 1.00 91.06 114 PHE A C 1
ATOM 928 O O . PHE A 1 114 ? -5.008 -10.177 7.782 1.00 91.06 114 PHE A O 1
ATOM 935 N N . TYR A 1 115 ? -5.002 -8.423 9.184 1.00 86.81 115 TYR A N 1
ATOM 936 C CA . TYR A 1 115 ? -3.963 -8.940 10.079 1.00 86.81 115 TYR A CA 1
ATOM 937 C C . TYR A 1 115 ? -4.513 -9.536 11.381 1.00 86.81 115 TYR A C 1
ATOM 939 O O . TYR A 1 115 ? -3.778 -10.235 12.074 1.00 86.81 115 TYR A O 1
ATOM 947 N N . GLY A 1 116 ? -5.796 -9.321 11.696 1.00 88.94 116 GLY A N 1
ATOM 948 C CA . GLY A 1 116 ? -6.463 -9.902 12.868 1.00 88.94 116 GLY A CA 1
ATOM 949 C C . GLY A 1 116 ? -6.071 -9.274 14.209 1.00 88.94 116 GLY A C 1
ATOM 950 O O . GLY A 1 116 ? -6.506 -9.757 15.251 1.00 88.94 116 GLY A O 1
ATOM 951 N N . GLU A 1 117 ? -5.276 -8.206 14.192 1.00 87.00 117 GLU A N 1
ATOM 952 C CA . GLU A 1 117 ? -4.770 -7.502 15.371 1.00 87.00 117 GLU A CA 1
ATOM 953 C C . GLU A 1 117 ? -4.922 -5.984 15.206 1.00 87.00 117 GLU A C 1
ATOM 955 O O . GLU A 1 117 ? -5.131 -5.489 14.095 1.00 87.00 117 GLU A O 1
ATOM 960 N N . ASP A 1 118 ? -4.867 -5.250 16.314 1.00 84.81 118 ASP A N 1
ATOM 961 C CA . ASP A 1 118 ? -4.984 -3.793 16.297 1.00 84.81 118 ASP A CA 1
ATOM 962 C C . ASP A 1 118 ? -3.656 -3.162 15.854 1.00 84.81 118 ASP A C 1
ATOM 964 O O . ASP A 1 118 ? -2.574 -3.645 16.176 1.00 84.81 118 ASP A O 1
ATOM 968 N N . ILE A 1 119 ? -3.712 -2.064 15.103 1.00 78.94 119 ILE A N 1
ATOM 969 C CA . ILE A 1 119 ? -2.509 -1.439 14.538 1.00 78.94 119 ILE A CA 1
ATOM 970 C C . ILE A 1 119 ? -1.538 -0.946 15.632 1.00 78.94 119 ILE A C 1
ATOM 972 O O . ILE A 1 119 ? -0.326 -0.878 15.430 1.00 78.94 119 ILE A O 1
ATOM 976 N N . GLU A 1 120 ? -2.071 -0.644 16.815 1.00 77.56 120 GLU A N 1
ATOM 977 C CA . GLU A 1 120 ? -1.348 -0.223 18.010 1.00 77.56 120 GLU A CA 1
ATOM 978 C C . GLU A 1 120 ? -0.588 -1.361 18.703 1.00 77.56 120 GLU A C 1
ATOM 980 O O . GLU A 1 120 ? 0.286 -1.074 19.525 1.00 77.56 120 GLU A O 1
ATOM 985 N N . SER A 1 121 ? -0.896 -2.632 18.407 1.00 69.75 121 SER A N 1
ATOM 986 C CA . SER A 1 121 ? -0.191 -3.777 18.999 1.00 69.75 121 SER A CA 1
ATOM 987 C C . SER A 1 121 ? 1.163 -4.045 18.346 1.00 69.75 121 SER A C 1
ATOM 989 O O . SER A 1 121 ? 1.950 -4.828 18.879 1.00 69.75 121 SER A O 1
ATOM 991 N N . VAL A 1 122 ? 1.459 -3.399 17.213 1.00 68.56 122 VAL A N 1
ATOM 992 C CA . VAL A 1 122 ? 2.720 -3.606 16.504 1.00 68.56 122 VAL A CA 1
ATOM 993 C C . VAL A 1 122 ? 3.831 -2.782 17.144 1.00 68.56 122 VAL A C 1
ATOM 995 O O . VAL A 1 122 ? 3.843 -1.551 17.088 1.00 68.56 122 VAL A O 1
ATOM 998 N N . SER A 1 123 ? 4.800 -3.482 17.733 1.00 55.41 123 SER A N 1
ATOM 999 C CA . SER A 1 123 ? 6.036 -2.885 18.233 1.00 55.41 123 SER A CA 1
ATOM 1000 C C . SER A 1 123 ? 6.779 -2.174 17.102 1.00 55.41 123 SER A C 1
ATOM 1002 O O . SER A 1 123 ? 7.001 -2.739 16.031 1.00 55.41 123 SER A O 1
ATOM 1004 N N . ILE A 1 124 ? 7.177 -0.926 17.349 1.00 55.22 124 ILE A N 1
ATOM 1005 C CA . ILE A 1 124 ? 7.984 -0.138 16.414 1.00 55.22 124 ILE A CA 1
ATOM 1006 C C . ILE A 1 124 ? 9.314 -0.873 16.237 1.00 55.22 124 ILE A C 1
ATOM 1008 O O . ILE A 1 124 ? 10.027 -1.092 17.214 1.00 55.22 124 ILE A O 1
ATOM 1012 N N . GLY A 1 125 ? 9.628 -1.277 15.006 1.00 50.25 125 GLY A N 1
ATOM 1013 C CA . GLY A 1 125 ? 10.934 -1.852 14.705 1.00 50.25 125 GLY A CA 1
ATOM 1014 C C . GLY A 1 125 ? 12.017 -0.804 14.945 1.00 50.25 125 GLY A C 1
ATOM 1015 O O . GLY A 1 125 ? 11.957 0.263 14.330 1.00 50.25 125 GLY A O 1
ATOM 1016 N N . GLU A 1 126 ? 12.964 -1.113 15.833 1.00 38.25 126 GLU A N 1
ATOM 1017 C CA . GLU A 1 126 ? 14.210 -0.350 15.998 1.00 38.25 126 GLU A CA 1
ATOM 1018 C C . GLU A 1 126 ? 14.980 -0.215 14.664 1.00 38.25 126 GLU A C 1
ATOM 1020 O O . GLU A 1 126 ? 14.848 -1.081 13.748 1.00 38.25 126 GLU A O 1
#

Secondary structure (DSSP, 8-state):
---EEEEGGGS-HHHHHHHHHHHHT-TT-TT-EEEEEEE-TTS-EEE-TT--HHHHHHH--TT-EEEEEESSSSTTEEEEEEEEEETTEEEEEEEEEE-SHHHHHHHHHHHHHHHSS-GGGSPPP-

Radius of gyration: 14.05 Å; Cα contacts (8 Å, |Δi|>4): 214; chains: 1; bounding box: 34×29×36 Å

Sequence (126 aa):
MKRNQIRLKEKPLEVNRNFLKAFYNCSGLEGVSRSFDKLSDQGRRETDGDMTLDRFLEIMDHKFLINLQIGSPSHDQIRYCACSILKDNDIFIFVECSLNQANYDVVSGLYRKFYGEDIESVSIGE

Solvent-accessible surface area (backbone atoms only — not comparable to full-atom values): 7178 Å² total; per-residue (Å²): 132,78,73,44,46,43,71,53,55,88,52,59,63,68,49,52,48,54,42,48,56,52,60,72,69,44,82,76,51,58,81,60,47,75,50,35,31,30,43,44,101,85,75,42,80,42,77,36,88,86,66,46,71,68,62,52,58,69,66,50,56,96,78,32,45,34,36,41,28,40,40,52,98,50,68,57,27,34,38,37,39,40,38,27,76,48,93,92,37,44,39,35,42,41,42,35,26,51,60,43,70,67,38,48,51,51,51,38,51,52,40,27,72,60,70,75,47,60,67,83,74,60,73,58,73,129

Nearest PDB structures (foldseek):
  4esq-assembly1_A  TM=3.381E-01  e=7.369E-02  Mycobacterium tuberculosis H37Rv
  4rth-assembly1_A  TM=2.393E-01  e=2.182E-01  Zea mays
  2mj7-assembly1_A  TM=3.272E-01  e=9.856E-01  Homo sapiens
  5xey-assembly1_D  TM=3.688E-01  e=1.181E+00  Mycobacteroides abscessus ATCC 19977
  1z94-assembly1_A  TM=1.577E-01  e=9.379E-02  Chromobacterium violaceum ATCC 12472

pLDDT: mean 79.95, std 12.49, range [38.25, 93.38]